Protein AF-A0A819ACK6-F1 (afdb_monomer_lite)

Secondary structure (DSSP, 8-state):
-----------GGGG--SS------SSPPPPPPTTEEE--S---HHHHHHHHHHHH-SSSPTTPBPPPEEETTEEEEEEEEEEEEEEEEEETTEEEEEEEEEEEEEEESS--

Structure (mmCIF, N/CA/C/O backbone):
data_AF-A0A819ACK6-F1
#
_entry.id   AF-A0A819ACK6-F1
#
loop_
_atom_site.group_PDB
_atom_site.id
_atom_site.type_symbol
_atom_site.label_atom_id
_atom_site.label_alt_id
_atom_site.label_comp_id
_atom_site.label_asym_id
_atom_site.label_entity_id
_atom_site.label_seq_id
_atom_site.pdbx_PDB_ins_code
_atom_site.Cartn_x
_atom_site.Cartn_y
_atom_site.Cartn_z
_atom_site.occupancy
_atom_site.B_iso_or_equiv
_atom_site.auth_seq_id
_atom_site.auth_comp_id
_atom_site.auth_asym_id
_atom_site.auth_atom_id
_atom_site.pdbx_PDB_model_num
ATOM 1 N N . LEU A 1 1 ? 13.164 29.845 -5.293 1.00 37.31 1 LEU A N 1
ATOM 2 C CA . LEU A 1 1 ? 11.977 29.235 -5.933 1.00 37.31 1 LEU A CA 1
ATOM 3 C C . LEU A 1 1 ? 12.392 28.732 -7.307 1.00 37.31 1 LEU A C 1
ATOM 5 O O . LEU A 1 1 ? 13.034 29.486 -8.019 1.00 37.31 1 LEU A O 1
ATOM 9 N N . ALA A 1 2 ? 12.012 27.486 -7.607 1.00 31.78 2 ALA A N 1
ATOM 10 C CA . ALA A 1 2 ? 12.146 26.744 -8.867 1.00 31.78 2 ALA A CA 1
ATOM 11 C C . ALA A 1 2 ? 13.550 26.279 -9.311 1.00 31.78 2 ALA A C 1
ATOM 13 O O . ALA A 1 2 ? 14.369 27.078 -9.743 1.00 31.78 2 ALA A O 1
ATOM 14 N N . GLN A 1 3 ? 13.734 24.951 -9.337 1.00 21.23 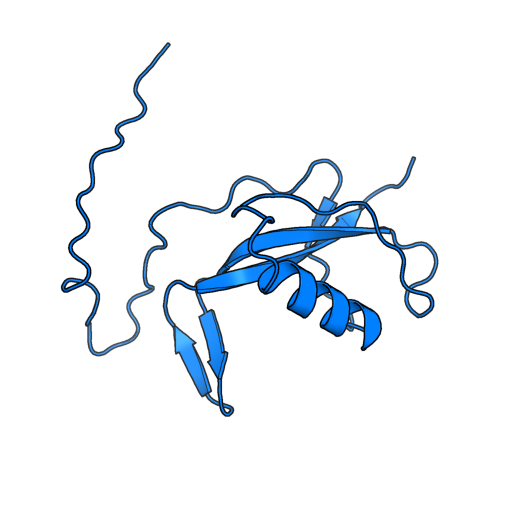3 GLN A N 1
ATOM 15 C CA . GLN A 1 3 ? 13.980 24.228 -10.593 1.00 21.23 3 GLN A CA 1
ATOM 16 C C . GLN A 1 3 ? 13.626 22.737 -10.412 1.00 21.23 3 GLN A C 1
ATOM 18 O O . GLN A 1 3 ? 14.419 21.949 -9.910 1.00 21.23 3 GLN A O 1
ATOM 23 N N . PHE A 1 4 ? 12.405 22.344 -10.791 1.00 29.34 4 PHE A N 1
ATOM 24 C CA . PHE A 1 4 ? 12.096 20.936 -11.051 1.00 29.34 4 PHE A CA 1
ATOM 25 C C . PHE A 1 4 ? 12.445 20.666 -12.514 1.00 29.34 4 PHE A C 1
ATOM 27 O O . PHE A 1 4 ? 11.692 21.038 -13.414 1.00 29.34 4 PHE A O 1
ATOM 34 N N . GLY A 1 5 ? 13.615 20.075 -12.747 1.00 25.78 5 GLY A N 1
ATOM 35 C CA . GLY A 1 5 ? 14.006 19.563 -14.056 1.00 25.78 5 GLY A CA 1
ATOM 36 C C . GLY A 1 5 ? 13.238 18.282 -14.360 1.00 25.78 5 GLY A C 1
ATOM 37 O O . GLY A 1 5 ? 13.702 17.193 -14.041 1.00 25.78 5 GLY A O 1
ATOM 38 N N . TRP A 1 6 ? 12.055 18.418 -14.957 1.00 33.69 6 TRP A N 1
ATOM 39 C CA . TRP A 1 6 ? 11.333 17.321 -15.600 1.00 33.69 6 TRP A CA 1
ATOM 40 C C . TRP A 1 6 ? 11.900 17.124 -17.000 1.00 33.69 6 TRP A C 1
ATOM 42 O O . TRP A 1 6 ? 11.255 17.451 -17.989 1.00 33.69 6 TRP A O 1
ATOM 52 N N . ASP A 1 7 ? 13.130 16.637 -17.079 1.00 35.78 7 ASP A N 1
ATOM 53 C CA . ASP A 1 7 ? 13.693 16.218 -18.352 1.00 35.78 7 ASP A CA 1
ATOM 54 C C . ASP A 1 7 ? 14.336 14.856 -18.154 1.00 35.78 7 ASP A C 1
ATOM 56 O O . ASP A 1 7 ? 15.463 14.740 -17.689 1.00 35.78 7 ASP A O 1
ATOM 60 N N . GLN A 1 8 ? 13.575 13.813 -18.468 1.00 37.31 8 GLN A N 1
ATOM 61 C CA . GLN A 1 8 ? 14.128 12.569 -18.979 1.00 37.31 8 GLN A CA 1
ATOM 62 C C . GLN A 1 8 ? 13.046 11.885 -19.808 1.00 37.31 8 GLN A C 1
ATOM 64 O O . GLN A 1 8 ? 12.159 11.192 -19.312 1.00 37.31 8 GLN A O 1
ATOM 69 N N . LYS A 1 9 ? 13.139 12.109 -21.120 1.00 34.94 9 LYS A N 1
ATOM 70 C CA . LYS A 1 9 ? 12.625 11.192 -22.133 1.00 34.94 9 LYS A CA 1
ATOM 71 C C . LYS A 1 9 ? 13.298 9.834 -21.908 1.00 34.94 9 LYS A C 1
ATOM 73 O O . LYS A 1 9 ? 14.363 9.587 -22.461 1.00 34.94 9 LYS A O 1
ATOM 78 N N . ALA A 1 10 ? 12.723 8.978 -21.073 1.00 41.12 10 ALA A N 1
ATOM 79 C CA . ALA A 1 10 ? 13.155 7.590 -20.997 1.00 41.12 10 ALA A CA 1
ATOM 80 C C . ALA A 1 10 ? 12.425 6.819 -22.099 1.00 41.12 10 ALA A C 1
ATOM 82 O O . ALA A 1 10 ? 11.202 6.663 -22.066 1.00 41.12 10 ALA A O 1
ATOM 83 N N . ASN A 1 11 ? 13.176 6.400 -23.114 1.00 36.75 11 ASN A N 1
ATOM 84 C CA . ASN A 1 11 ? 12.669 5.534 -24.161 1.00 36.75 11 ASN A CA 1
ATOM 85 C C . ASN A 1 11 ? 12.430 4.141 -23.535 1.00 36.75 11 ASN A C 1
ATOM 87 O 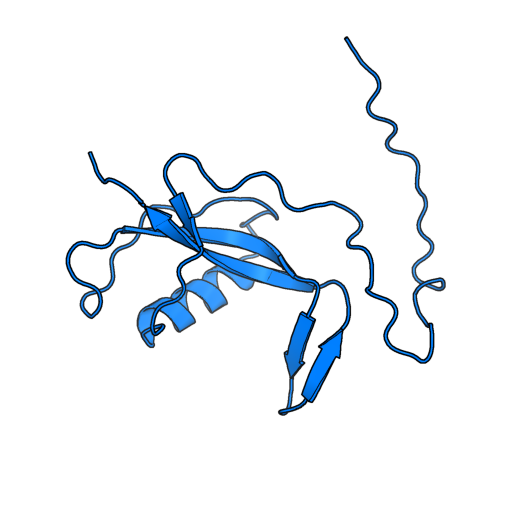O . ASN A 1 11 ? 13.353 3.593 -22.932 1.00 36.75 11 ASN A O 1
ATOM 91 N N . PRO A 1 12 ? 11.235 3.530 -23.643 1.00 43.31 12 PRO A N 1
ATOM 92 C CA . PRO A 1 12 ? 10.932 2.239 -23.007 1.00 43.31 12 PRO A CA 1
ATOM 93 C C . PRO A 1 12 ? 11.848 1.076 -23.428 1.00 43.31 12 PRO A C 1
ATOM 95 O O . PRO A 1 12 ? 11.819 0.010 -22.820 1.00 43.31 12 PRO A O 1
ATOM 98 N N . GLN A 1 13 ? 12.650 1.269 -24.475 1.00 39.78 13 GLN A N 1
ATOM 99 C CA . GLN A 1 13 ? 13.569 0.282 -25.034 1.00 39.78 13 GLN A CA 1
ATOM 100 C C . GLN A 1 13 ? 14.912 0.190 -24.285 1.00 39.78 13 GLN A C 1
ATOM 102 O O . GLN A 1 13 ? 15.616 -0.799 -24.467 1.00 39.78 13 GLN A O 1
ATOM 107 N N . ASP A 1 14 ? 15.229 1.134 -23.392 1.00 44.62 14 ASP A N 1
ATOM 108 C CA . ASP A 1 14 ? 16.488 1.137 -22.622 1.00 44.62 14 ASP A CA 1
ATOM 109 C C . ASP A 1 14 ? 16.451 0.224 -21.372 1.00 44.62 14 ASP A C 1
ATOM 111 O O . ASP A 1 14 ? 17.416 0.153 -20.616 1.00 44.62 14 ASP A O 1
ATOM 115 N N . TYR A 1 15 ? 15.349 -0.502 -21.138 1.00 47.97 15 TYR A N 1
ATOM 116 C CA . TYR A 1 15 ? 15.096 -1.253 -19.896 1.00 47.97 15 TYR A CA 1
ATOM 117 C C . TYR A 1 15 ? 15.387 -2.763 -19.960 1.00 47.97 15 TYR A C 1
ATOM 119 O O . TYR A 1 15 ? 15.020 -3.496 -19.043 1.00 47.97 15 TYR A O 1
ATOM 127 N N . ASN A 1 16 ? 16.061 -3.246 -21.007 1.00 39.41 16 ASN A N 1
ATOM 128 C CA . ASN A 1 16 ? 16.389 -4.668 -21.162 1.00 39.41 16 ASN A CA 1
ATOM 129 C C . ASN A 1 16 ? 17.885 -4.941 -20.939 1.00 39.41 16 ASN A C 1
ATOM 131 O O . ASN A 1 16 ? 18.624 -5.241 -21.875 1.00 39.41 16 ASN A O 1
ATOM 135 N N . GLY A 1 17 ? 18.324 -4.871 -19.680 1.00 37.31 17 GLY A N 1
ATOM 136 C CA . GLY A 1 17 ? 19.580 -5.479 -19.233 1.00 37.31 17 GLY A CA 1
ATOM 137 C C . GLY A 1 17 ? 19.353 -6.948 -18.828 1.00 37.31 17 GLY A C 1
ATOM 138 O O . GLY A 1 17 ? 18.412 -7.218 -18.083 1.00 37.31 17 GLY A O 1
ATOM 139 N N . PRO A 1 18 ? 20.178 -7.919 -19.269 1.00 34.50 18 PRO A N 1
ATOM 140 C CA . PRO A 1 18 ? 19.920 -9.346 -19.042 1.00 34.50 18 PRO A CA 1
ATOM 141 C C . PRO A 1 18 ? 20.184 -9.838 -17.605 1.00 34.50 18 PRO A C 1
ATOM 143 O O . PRO A 1 18 ? 19.999 -11.022 -17.333 1.00 34.50 18 PRO A O 1
ATOM 146 N N . TRP A 1 19 ? 20.592 -8.967 -16.674 1.00 39.09 19 TRP A N 1
ATOM 147 C CA . TRP A 1 19 ? 21.052 -9.371 -15.341 1.00 39.09 19 TRP A CA 1
ATOM 148 C C . TRP A 1 19 ? 20.754 -8.322 -14.262 1.00 39.09 19 TRP A C 1
ATOM 150 O O . TRP A 1 19 ? 21.617 -7.527 -13.919 1.00 39.09 19 TRP A O 1
ATOM 160 N N . GLY A 1 20 ? 19.551 -8.343 -13.681 1.00 38.44 20 GLY A N 1
ATOM 161 C CA . GLY A 1 20 ? 19.331 -7.853 -12.310 1.00 38.44 20 GLY A CA 1
ATOM 162 C C . GLY A 1 20 ? 19.639 -6.379 -12.006 1.00 38.44 20 GLY A C 1
ATOM 163 O O . GLY A 1 20 ? 19.753 -6.029 -10.832 1.00 38.44 20 GLY A O 1
ATOM 164 N N . GLU A 1 21 ? 19.754 -5.504 -13.003 1.00 41.19 21 GLU A N 1
ATOM 165 C CA . GLU A 1 21 ? 19.887 -4.072 -12.749 1.00 41.19 21 GLU A CA 1
ATOM 166 C C . GLU A 1 21 ? 18.523 -3.502 -12.356 1.00 41.19 21 GLU A C 1
ATOM 168 O O . GLU A 1 21 ? 17.543 -3.586 -13.098 1.00 41.19 21 GLU A O 1
ATOM 173 N N . GLY A 1 22 ? 18.453 -2.985 -11.125 1.00 44.47 22 GLY A N 1
ATOM 174 C CA . GLY A 1 22 ? 17.238 -2.444 -10.534 1.00 44.47 22 GLY A CA 1
ATOM 175 C C . GLY A 1 22 ? 16.624 -1.397 -11.450 1.00 44.47 22 GLY A C 1
ATOM 176 O O . GLY A 1 22 ? 17.184 -0.319 -11.645 1.00 44.47 22 GLY A O 1
ATOM 177 N N . VAL A 1 23 ? 15.458 -1.718 -12.002 1.00 50.09 23 VAL A N 1
ATOM 178 C CA . VAL A 1 23 ? 14.690 -0.787 -12.818 1.00 50.09 23 VAL A CA 1
ATOM 179 C C . VAL A 1 23 ? 14.352 0.411 -11.943 1.00 50.09 23 VAL A C 1
ATOM 181 O O . VAL A 1 23 ? 13.554 0.324 -11.007 1.00 50.09 23 VAL A O 1
ATOM 184 N N . LYS A 1 24 ? 15.010 1.541 -12.218 1.00 54.31 24 LYS A N 1
ATOM 185 C CA . LYS A 1 24 ? 14.670 2.805 -11.576 1.00 54.31 24 LYS A CA 1
ATOM 186 C C . LYS A 1 24 ? 13.268 3.173 -12.019 1.00 54.31 24 LYS A C 1
ATOM 188 O O . LYS A 1 24 ? 13.021 3.419 -13.198 1.00 54.31 24 LYS A O 1
ATOM 193 N N . CYS A 1 25 ? 12.358 3.208 -11.057 1.00 62.78 25 CYS A N 1
ATOM 194 C CA . CYS A 1 25 ? 11.058 3.797 -11.282 1.00 62.78 25 CYS A CA 1
ATOM 195 C C . CYS A 1 25 ? 11.229 5.249 -11.738 1.00 62.78 25 CYS A C 1
ATOM 197 O O . CYS A 1 25 ? 12.102 5.944 -11.212 1.00 62.78 25 CYS A O 1
ATOM 199 N N . PRO A 1 26 ? 10.422 5.709 -12.711 1.00 61.44 26 PRO A N 1
ATOM 200 C CA . PRO A 1 26 ? 10.570 7.045 -13.289 1.00 61.44 26 PRO A CA 1
ATOM 201 C C . PRO A 1 26 ? 10.436 8.146 -12.227 1.00 61.44 26 PRO A C 1
ATOM 203 O O . PRO A 1 26 ? 10.979 9.233 -12.392 1.00 61.44 26 PRO A O 1
ATOM 206 N N . TYR A 1 27 ? 9.765 7.834 -11.113 1.00 64.31 27 TYR A N 1
ATOM 207 C CA . TYR A 1 27 ? 9.608 8.693 -9.949 1.00 64.31 27 TYR A CA 1
ATOM 208 C C . TYR A 1 27 ? 9.860 7.885 -8.673 1.00 64.31 27 TYR A C 1
ATOM 210 O O . TYR A 1 27 ? 9.426 6.736 -8.561 1.00 64.31 27 TYR A O 1
ATOM 218 N N . GLY A 1 28 ? 10.557 8.482 -7.704 1.00 71.50 28 GLY A N 1
ATOM 219 C CA . GLY A 1 28 ? 10.637 7.929 -6.353 1.00 71.50 28 GLY A CA 1
ATOM 220 C C . GLY A 1 28 ? 9.283 8.026 -5.651 1.00 71.50 28 GLY A C 1
ATOM 221 O O . GLY A 1 28 ? 8.518 8.959 -5.905 1.00 71.50 28 GLY A O 1
ATOM 222 N N . ASN A 1 29 ? 8.987 7.079 -4.760 1.00 82.06 29 ASN A N 1
ATOM 223 C CA . ASN A 1 29 ? 7.809 7.203 -3.906 1.00 82.06 29 ASN A CA 1
ATOM 224 C C . ASN A 1 29 ? 7.969 8.436 -2.997 1.00 82.06 29 ASN A C 1
ATOM 226 O O . ASN A 1 29 ? 9.072 8.680 -2.494 1.00 82.06 29 ASN A O 1
ATOM 230 N N . PRO A 1 30 ? 6.897 9.212 -2.764 1.00 88.50 30 PRO A N 1
ATOM 231 C CA . PRO A 1 30 ? 6.935 10.296 -1.793 1.00 88.50 30 PRO A CA 1
ATOM 232 C C . PRO A 1 30 ? 7.182 9.748 -0.374 1.00 88.50 30 PRO A C 1
ATOM 234 O O . PRO A 1 30 ? 7.008 8.544 -0.139 1.00 88.50 30 PRO A O 1
ATOM 237 N N . PRO A 1 31 ? 7.532 10.610 0.601 1.00 91.81 31 PRO A N 1
ATOM 238 C CA . PRO A 1 31 ? 7.600 10.222 2.011 1.00 91.81 31 PRO A CA 1
ATOM 239 C C . PRO A 1 31 ? 6.332 9.493 2.464 1.00 91.81 31 PRO A C 1
ATOM 241 O O . PRO A 1 31 ? 5.272 9.650 1.853 1.00 91.81 31 PRO A O 1
ATOM 244 N N . PHE A 1 32 ? 6.423 8.672 3.509 1.00 91.19 32 PHE A N 1
ATOM 245 C CA . PHE A 1 32 ? 5.254 7.964 4.041 1.00 91.19 32 PHE A CA 1
ATOM 246 C C . PHE A 1 32 ? 4.150 8.952 4.446 1.00 91.19 32 PHE A C 1
ATOM 248 O O . PHE A 1 32 ? 4.474 10.079 4.821 1.00 91.19 32 PHE A O 1
ATOM 255 N N . PRO A 1 33 ? 2.864 8.561 4.368 1.00 93.44 33 PRO A N 1
ATOM 256 C CA . PRO A 1 33 ? 1.781 9.389 4.887 1.00 93.44 33 PRO A CA 1
ATOM 257 C C . PRO A 1 33 ? 2.030 9.777 6.351 1.00 93.44 33 PRO A C 1
ATOM 259 O O . PRO A 1 33 ? 2.544 8.968 7.132 1.00 93.44 33 PRO A O 1
ATOM 262 N N . ASP A 1 34 ? 1.663 11.001 6.720 1.00 92.25 34 ASP A N 1
ATOM 263 C CA . ASP A 1 34 ? 1.943 11.552 8.047 1.00 92.25 34 ASP A CA 1
ATOM 264 C C . ASP A 1 34 ? 1.408 10.659 9.173 1.00 92.25 34 ASP A C 1
ATOM 266 O O . ASP A 1 34 ? 0.288 10.151 9.123 1.00 92.25 34 ASP A O 1
ATOM 270 N N . GLY A 1 35 ? 2.230 10.460 10.206 1.00 93.94 35 GLY A N 1
ATOM 271 C CA . GLY A 1 35 ? 1.867 9.649 11.370 1.00 93.94 35 GLY A CA 1
ATOM 272 C C . GLY A 1 35 ? 1.796 8.142 11.108 1.00 93.94 35 GLY A C 1
ATOM 273 O O . GLY A 1 35 ? 1.340 7.408 11.987 1.00 93.94 35 GLY A O 1
ATOM 274 N N . THR A 1 36 ? 2.247 7.662 9.944 1.00 96.44 36 THR A N 1
ATOM 275 C CA . THR A 1 36 ? 2.174 6.242 9.577 1.00 96.44 36 THR A CA 1
ATOM 276 C C . THR A 1 36 ? 3.539 5.565 9.429 1.00 96.44 36 THR A C 1
ATOM 278 O O . THR A 1 36 ? 4.579 6.204 9.274 1.00 96.44 36 THR A O 1
ATOM 281 N N . THR A 1 37 ? 3.538 4.234 9.466 1.00 95.75 37 THR A N 1
ATOM 282 C CA . THR A 1 37 ? 4.678 3.373 9.131 1.00 95.75 37 THR A CA 1
ATOM 283 C C . THR A 1 37 ? 4.214 2.202 8.271 1.00 95.75 37 THR A C 1
ATOM 285 O O . THR A 1 37 ? 3.048 1.818 8.325 1.00 95.75 37 THR A O 1
ATOM 288 N N . VAL A 1 38 ? 5.110 1.618 7.473 1.00 94.12 38 VAL A N 1
ATOM 289 C CA . VAL A 1 38 ? 4.785 0.443 6.647 1.00 94.12 38 VAL A CA 1
ATOM 290 C C . VAL A 1 38 ? 4.346 -0.710 7.551 1.00 94.12 38 VAL A C 1
ATOM 292 O O . VAL A 1 38 ? 5.074 -1.096 8.470 1.00 94.12 38 VAL A O 1
ATOM 295 N N . TYR A 1 39 ? 3.172 -1.278 7.276 1.00 93.12 39 TYR A N 1
ATOM 296 C CA . TYR A 1 39 ? 2.686 -2.455 7.985 1.00 93.12 39 TYR A CA 1
ATOM 297 C C . TYR A 1 39 ? 3.506 -3.686 7.584 1.00 93.12 39 TYR A C 1
ATOM 299 O O . TYR A 1 39 ? 3.668 -3.979 6.401 1.00 93.12 39 TYR A O 1
ATOM 307 N N . LYS A 1 40 ? 4.035 -4.407 8.577 1.00 90.44 40 LYS A N 1
ATOM 308 C CA . LYS A 1 40 ? 4.889 -5.596 8.380 1.00 90.44 40 LYS A CA 1
ATOM 309 C C . LYS A 1 40 ? 4.320 -6.867 9.018 1.00 90.44 40 LYS A C 1
ATOM 311 O O . LYS A 1 40 ? 5.019 -7.873 9.089 1.00 90.44 40 LYS A O 1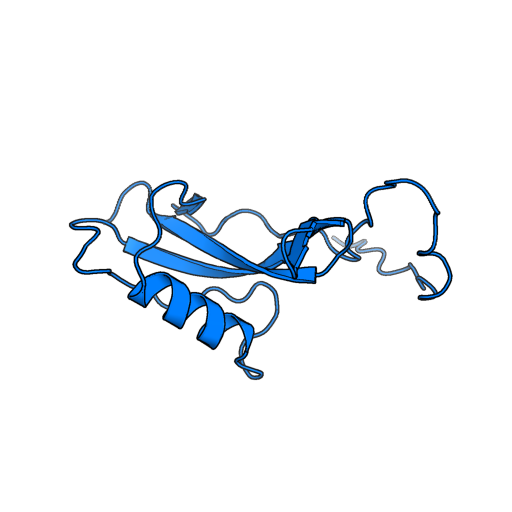
ATOM 316 N N . GLY A 1 41 ? 3.096 -6.800 9.539 1.00 89.62 41 GLY A N 1
ATOM 317 C CA . GLY A 1 41 ? 2.423 -7.946 10.142 1.00 89.62 41 GLY A CA 1
ATOM 318 C C . GLY A 1 41 ? 1.731 -8.840 9.112 1.00 89.62 41 GLY A C 1
ATOM 319 O O . GLY A 1 41 ? 1.845 -8.642 7.901 1.00 89.62 41 GLY A O 1
ATOM 320 N N . SER A 1 42 ? 0.995 -9.830 9.612 1.00 89.69 42 SER A N 1
ATOM 321 C CA . SER A 1 42 ? 0.182 -10.727 8.789 1.00 89.69 42 SER A CA 1
ATOM 322 C C . SER A 1 42 ? -0.983 -9.979 8.142 1.00 89.69 42 SER A C 1
ATOM 324 O O . SER A 1 42 ? -1.737 -9.283 8.814 1.00 89.69 42 SER A O 1
ATOM 326 N N . VAL A 1 43 ? -1.162 -10.156 6.835 1.00 88.00 43 VAL A N 1
ATOM 327 C CA . VAL A 1 43 ? -2.232 -9.507 6.066 1.00 88.00 43 VAL A CA 1
ATOM 328 C C . VAL A 1 43 ? -3.477 -10.410 6.053 1.00 88.00 43 VAL A C 1
ATOM 330 O O . VAL A 1 43 ? -3.403 -11.499 5.480 1.00 88.00 43 VAL A O 1
ATOM 333 N N . PRO A 1 44 ? -4.616 -10.005 6.654 1.00 90.75 44 PRO A N 1
ATOM 334 C CA . PRO A 1 44 ? -5.847 -10.792 6.609 1.00 90.75 44 PRO A CA 1
ATOM 335 C C . PRO A 1 44 ? -6.490 -10.758 5.208 1.00 90.75 44 PRO A C 1
ATOM 337 O O . PRO A 1 44 ? -6.288 -9.792 4.462 1.00 90.75 44 PRO A O 1
ATOM 340 N N . PRO A 1 45 ? -7.334 -11.747 4.845 1.00 92.12 45 PRO A N 1
ATOM 341 C CA . PRO A 1 45 ? -7.951 -11.825 3.514 1.00 92.12 45 PRO A CA 1
ATOM 342 C C . PRO A 1 45 ? -8.727 -10.567 3.092 1.00 92.12 45 PRO A C 1
ATOM 344 O O . PRO A 1 45 ? -8.694 -10.173 1.922 1.00 92.12 45 PRO A O 1
ATOM 347 N N . ALA A 1 46 ? -9.394 -9.902 4.041 1.00 92.62 46 ALA A N 1
ATOM 348 C CA . ALA A 1 46 ? -10.102 -8.646 3.793 1.00 92.62 46 ALA A CA 1
ATOM 349 C C . ALA A 1 46 ? -9.144 -7.515 3.372 1.00 92.62 46 ALA A C 1
ATOM 351 O O . ALA A 1 46 ? -9.422 -6.794 2.416 1.00 92.62 46 ALA A O 1
ATOM 352 N N . MET A 1 47 ? -7.977 -7.412 4.017 1.00 94.00 47 MET A N 1
ATOM 353 C CA . MET A 1 47 ? -6.955 -6.418 3.674 1.00 94.00 47 MET A CA 1
ATOM 354 C C . MET A 1 47 ? -6.335 -6.701 2.301 1.00 94.00 47 MET A C 1
ATOM 356 O O . MET A 1 47 ? -6.128 -5.771 1.523 1.00 94.00 47 MET A O 1
ATOM 360 N N . THR A 1 48 ? -6.094 -7.972 1.957 1.00 90.81 48 THR A N 1
ATOM 361 C CA . THR A 1 48 ? -5.654 -8.350 0.602 1.00 90.81 48 THR A CA 1
ATOM 362 C C . THR A 1 48 ? -6.684 -7.948 -0.452 1.00 90.81 48 THR A C 1
ATOM 364 O O . THR A 1 48 ? -6.322 -7.379 -1.480 1.00 90.81 48 THR A O 1
ATOM 367 N N . THR A 1 49 ? -7.965 -8.217 -0.194 1.00 92.31 49 THR A N 1
ATOM 368 C CA . THR A 1 49 ? -9.062 -7.890 -1.116 1.00 92.31 49 THR A CA 1
ATOM 369 C C . THR A 1 49 ? -9.150 -6.385 -1.354 1.00 92.31 49 THR A C 1
ATOM 371 O O . THR A 1 49 ? -9.203 -5.936 -2.499 1.00 92.31 49 THR A O 1
ATOM 374 N N . ASP A 1 50 ? -9.077 -5.600 -0.282 1.00 94.69 50 ASP A N 1
ATOM 375 C CA . ASP A 1 50 ? -9.049 -4.144 -0.351 1.00 94.69 50 ASP A CA 1
ATOM 376 C C . ASP A 1 50 ? -7.848 -3.612 -1.133 1.00 94.69 50 ASP A C 1
ATOM 378 O O . ASP A 1 50 ? -8.025 -2.755 -1.996 1.00 94.69 50 ASP A O 1
ATOM 382 N N . ALA A 1 51 ? -6.646 -4.137 -0.884 1.00 91.88 51 ALA A N 1
ATOM 383 C CA . ALA A 1 51 ? -5.443 -3.720 -1.600 1.00 91.88 51 ALA A CA 1
ATOM 384 C C . ALA A 1 51 ? -5.537 -4.032 -3.103 1.00 91.88 51 ALA A C 1
ATOM 386 O O . ALA A 1 51 ? -5.153 -3.208 -3.933 1.00 91.88 51 ALA A O 1
ATOM 387 N N . VAL A 1 52 ? -6.095 -5.190 -3.473 1.00 88.81 52 VAL A N 1
ATOM 388 C CA . VAL A 1 52 ? -6.323 -5.560 -4.880 1.00 88.81 52 VAL A CA 1
ATOM 389 C C . VAL A 1 52 ? -7.353 -4.639 -5.534 1.00 88.81 52 VAL A C 1
ATOM 391 O O . VAL A 1 52 ? -7.130 -4.183 -6.657 1.00 88.81 52 VAL A O 1
ATOM 394 N N . ASN A 1 53 ? -8.454 -4.334 -4.846 1.00 91.38 53 ASN A N 1
ATOM 395 C CA . ASN A 1 53 ? -9.473 -3.416 -5.355 1.00 91.38 53 ASN A CA 1
ATOM 396 C C . ASN A 1 53 ? -8.912 -1.998 -5.515 1.00 91.38 53 ASN A C 1
ATOM 398 O O . ASN A 1 53 ? -9.077 -1.393 -6.572 1.00 91.38 53 ASN A O 1
ATOM 402 N N . TYR A 1 54 ? -8.168 -1.510 -4.521 1.00 92.56 54 TYR A N 1
ATOM 403 C CA . TYR A 1 54 ? -7.514 -0.202 -4.550 1.00 92.56 54 TYR A CA 1
ATOM 404 C C . TYR A 1 54 ? -6.471 -0.091 -5.672 1.00 92.56 54 TYR A C 1
ATOM 406 O O . TYR A 1 54 ? -6.356 0.941 -6.333 1.00 92.56 54 TYR A O 1
ATOM 414 N N . LEU A 1 55 ? -5.735 -1.175 -5.946 1.00 87.88 55 LEU A N 1
ATOM 415 C CA . LEU A 1 55 ? -4.797 -1.237 -7.067 1.00 87.88 55 LEU A CA 1
ATOM 416 C C . LEU A 1 55 ? -5.516 -1.142 -8.422 1.00 87.88 55 LEU A C 1
ATOM 418 O O . LEU A 1 55 ? -5.052 -0.419 -9.312 1.00 87.88 55 LEU A O 1
ATOM 422 N N . ARG A 1 56 ? -6.626 -1.878 -8.572 1.00 87.75 56 ARG A N 1
ATOM 423 C CA . ARG A 1 56 ? -7.407 -1.997 -9.816 1.00 87.75 56 ARG A CA 1
ATOM 424 C C . ARG A 1 56 ? -8.295 -0.791 -10.105 1.00 87.75 56 ARG A C 1
ATOM 426 O O . ARG A 1 56 ? -8.659 -0.600 -11.263 1.00 87.75 56 ARG A O 1
ATOM 433 N N . ASP A 1 57 ? -8.627 0.008 -9.098 1.00 87.38 57 ASP A N 1
ATOM 434 C CA . ASP A 1 57 ? -9.428 1.212 -9.283 1.00 87.38 57 ASP A CA 1
ATOM 435 C C . ASP A 1 57 ? -8.699 2.213 -10.200 1.00 87.38 57 ASP A C 1
ATOM 437 O O . ASP A 1 57 ? -7.582 2.672 -9.927 1.00 87.38 57 ASP A O 1
ATOM 441 N N . THR A 1 58 ? -9.335 2.534 -11.328 1.00 88.94 58 THR A N 1
ATOM 442 C CA . THR A 1 58 ? -8.820 3.463 -12.342 1.00 88.94 58 THR A CA 1
ATOM 443 C C . THR A 1 58 ? -8.981 4.929 -11.939 1.00 88.94 58 THR A C 1
ATOM 445 O O . THR A 1 58 ? -8.321 5.805 -12.510 1.00 88.94 58 THR A O 1
ATOM 448 N N . ASN A 1 59 ? -9.840 5.213 -10.959 1.00 93.12 59 ASN A N 1
ATOM 449 C CA . ASN A 1 59 ? -10.023 6.549 -10.400 1.00 93.12 59 ASN A CA 1
ATOM 450 C C . ASN A 1 59 ? -8.913 6.892 -9.400 1.00 93.12 59 ASN A C 1
ATOM 452 O O . ASN A 1 59 ? -8.522 8.056 -9.307 1.00 93.12 59 ASN A O 1
ATOM 456 N N . VAL A 1 60 ? -8.352 5.884 -8.723 1.00 87.25 60 VAL A N 1
ATOM 457 C CA . VAL A 1 60 ? -7.233 6.042 -7.787 1.00 87.25 60 VAL A CA 1
ATOM 458 C C . VAL A 1 60 ? -5.939 6.330 -8.544 1.00 87.25 60 VAL A C 1
ATOM 460 O O . VAL A 1 60 ? -5.425 5.504 -9.314 1.00 87.25 60 VAL A O 1
ATOM 463 N N . LYS A 1 61 ? -5.384 7.519 -8.301 1.00 90.06 61 LYS A N 1
ATOM 464 C CA . LYS A 1 61 ? -4.112 7.952 -8.887 1.00 90.06 61 LYS A CA 1
ATOM 465 C C . LYS A 1 61 ? -2.926 7.342 -8.151 1.00 90.06 61 LYS A C 1
ATOM 467 O O . LYS A 1 61 ? -3.014 6.931 -6.995 1.00 90.06 61 LYS A O 1
ATOM 472 N N . ILE A 1 62 ? -1.786 7.289 -8.833 1.00 87.62 62 ILE A N 1
ATOM 473 C CA . ILE A 1 62 ? -0.536 6.942 -8.166 1.00 87.62 62 ILE A CA 1
ATOM 474 C C . ILE A 1 62 ? -0.235 7.968 -7.069 1.00 87.62 62 ILE A C 1
ATOM 476 O O . ILE A 1 62 ? -0.514 9.155 -7.223 1.00 87.62 62 ILE A O 1
ATOM 480 N N . PHE A 1 63 ? 0.281 7.482 -5.947 1.00 91.00 63 PHE A N 1
ATOM 481 C CA . PHE A 1 63 ? 0.527 8.193 -4.692 1.00 91.00 63 PHE A CA 1
ATOM 482 C C . PHE A 1 63 ? -0.711 8.667 -3.929 1.00 91.00 63 PHE A C 1
ATOM 484 O O . PHE A 1 63 ? -0.569 9.223 -2.840 1.00 91.00 63 PHE A O 1
ATOM 491 N N . GLN A 1 64 ? -1.917 8.396 -4.429 1.00 93.50 64 GLN A N 1
ATOM 492 C CA . GLN A 1 64 ? -3.135 8.668 -3.681 1.00 93.50 64 GLN A CA 1
ATOM 493 C C . GLN A 1 64 ? -3.231 7.734 -2.472 1.00 93.50 64 GLN A C 1
ATOM 495 O O . GLN A 1 64 ? -3.034 6.517 -2.590 1.00 93.50 64 GLN A O 1
ATOM 500 N N . VAL A 1 65 ? -3.539 8.321 -1.317 1.00 95.50 65 VAL A N 1
ATOM 501 C CA . VAL A 1 65 ? -3.782 7.624 -0.052 1.00 95.50 65 VAL A CA 1
ATOM 502 C C . VAL A 1 65 ? -5.274 7.311 0.059 1.00 95.50 65 VAL A C 1
ATOM 504 O O . VAL A 1 65 ? -6.107 8.141 -0.307 1.00 95.50 65 VAL A O 1
ATOM 507 N N . SER A 1 66 ? -5.603 6.109 0.522 1.00 96.38 66 SER A N 1
ATOM 508 C CA . SER A 1 66 ? -6.979 5.691 0.764 1.00 96.38 66 SER A CA 1
ATOM 509 C C . SER A 1 66 ? -7.558 6.384 1.993 1.00 96.38 66 SER A C 1
ATOM 511 O O . SER A 1 66 ? -6.840 6.940 2.820 1.00 96.38 66 SER A O 1
ATOM 513 N N . GLU A 1 67 ? -8.865 6.250 2.174 1.00 95.56 67 GLU A N 1
ATOM 514 C CA . GLU A 1 67 ? -9.483 6.487 3.476 1.00 95.56 67 GLU A CA 1
ATOM 515 C C . GLU A 1 67 ? -8.920 5.524 4.534 1.00 95.56 67 GLU A C 1
ATOM 517 O O . GLU A 1 67 ? -8.390 4.452 4.205 1.00 95.56 67 GLU A O 1
ATOM 522 N N . THR A 1 68 ? -9.044 5.913 5.805 1.00 96.25 68 THR A N 1
ATOM 523 C CA . THR A 1 68 ? -8.651 5.084 6.946 1.00 96.25 68 THR A CA 1
ATOM 524 C C . THR A 1 68 ? -9.547 3.855 7.052 1.00 96.25 68 THR A C 1
ATOM 526 O O . THR A 1 68 ? -10.772 3.954 7.000 1.00 96.25 68 THR A O 1
ATOM 529 N N . LYS A 1 69 ? -8.931 2.690 7.248 1.00 95.06 69 LYS A N 1
ATOM 530 C CA . LYS A 1 69 ? -9.603 1.396 7.387 1.00 95.06 69 LYS A CA 1
ATOM 531 C C . LYS A 1 69 ? -9.200 0.684 8.670 1.00 95.06 69 LYS A C 1
ATOM 533 O O . LYS A 1 69 ? -8.092 0.857 9.175 1.00 95.06 69 LYS A O 1
ATOM 538 N N . THR A 1 70 ? -10.092 -0.170 9.153 1.00 95.38 70 THR A N 1
ATOM 539 C CA . THR A 1 70 ? -9.843 -1.117 10.243 1.00 95.38 70 THR A CA 1
ATOM 540 C C . THR A 1 70 ? -10.149 -2.530 9.761 1.00 95.38 70 THR A C 1
ATOM 542 O O . THR A 1 70 ? -10.947 -2.730 8.844 1.00 95.38 70 THR A O 1
ATOM 545 N N . TYR A 1 71 ? -9.497 -3.518 10.369 1.00 93.50 71 TYR A N 1
ATOM 546 C CA . TYR A 1 71 ? -9.724 -4.929 10.068 1.00 93.50 71 TYR A CA 1
ATOM 547 C C . TYR A 1 71 ? -10.050 -5.667 11.369 1.00 93.50 71 TYR A C 1
ATOM 549 O O . TYR A 1 71 ? -9.300 -5.503 12.330 1.00 93.50 71 TYR A O 1
ATOM 557 N N . PRO A 1 72 ? -11.126 -6.478 11.427 1.00 90.50 72 PRO A N 1
ATOM 558 C CA . PRO A 1 72 ? -11.533 -7.163 12.659 1.00 90.50 72 PRO A CA 1
ATOM 559 C C . PRO A 1 72 ? -10.431 -8.031 13.280 1.00 90.50 72 PRO A C 1
ATOM 561 O O . PRO A 1 72 ? -10.293 -8.071 14.498 1.00 90.50 72 PRO A O 1
ATOM 564 N N . ASP A 1 73 ? -9.609 -8.663 12.437 1.00 88.44 73 ASP A N 1
ATOM 565 C CA . ASP 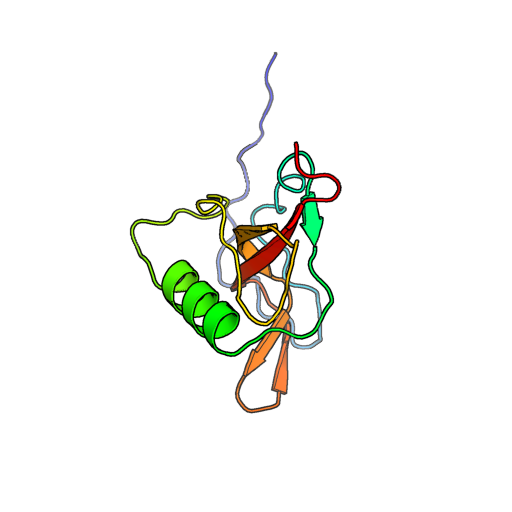A 1 73 ? -8.501 -9.533 12.853 1.00 88.44 73 ASP A CA 1
ATOM 566 C C . ASP A 1 73 ? -7.294 -8.757 13.413 1.00 88.44 73 ASP A C 1
ATOM 568 O O . ASP A 1 73 ? -6.376 -9.346 13.981 1.00 88.44 73 ASP A O 1
ATOM 572 N N . LEU A 1 74 ? -7.274 -7.432 13.238 1.00 90.25 74 LEU A N 1
ATOM 573 C CA . LEU A 1 74 ? -6.188 -6.532 13.621 1.00 90.25 74 LEU A CA 1
ATOM 574 C C . LEU A 1 74 ? -6.740 -5.422 14.522 1.00 90.25 74 LEU A C 1
ATOM 576 O O . LEU A 1 74 ? -6.837 -4.255 14.139 1.00 90.25 74 LEU A O 1
ATOM 580 N N . THR A 1 75 ? -7.136 -5.813 15.732 1.00 86.56 75 THR A N 1
ATOM 581 C CA . THR A 1 75 ? -7.766 -4.923 16.713 1.00 86.56 75 THR A CA 1
ATOM 582 C C . THR A 1 75 ? -6.873 -3.738 17.076 1.00 86.56 75 THR A C 1
ATOM 584 O O . THR A 1 75 ? -5.668 -3.907 17.260 1.00 86.56 75 THR A O 1
ATOM 587 N N . ASN A 1 76 ? -7.479 -2.563 17.269 1.00 86.88 76 ASN A N 1
ATOM 588 C CA . ASN A 1 76 ? -6.812 -1.317 17.674 1.00 86.88 76 ASN A CA 1
ATOM 589 C C . ASN A 1 76 ? -5.748 -0.802 16.690 1.00 86.88 76 ASN A C 1
ATOM 591 O O . ASN A 1 76 ? -4.915 0.021 17.066 1.00 86.88 76 ASN A O 1
ATOM 595 N N . LEU A 1 77 ? -5.776 -1.263 15.438 1.00 91.81 77 LEU A N 1
ATOM 596 C CA . LEU A 1 77 ? -4.913 -0.765 14.375 1.00 91.81 77 LEU A CA 1
ATOM 597 C C . LEU A 1 77 ? -5.743 -0.078 13.291 1.00 91.81 77 LEU A C 1
ATOM 599 O O . LEU A 1 77 ? -6.819 -0.540 12.908 1.00 91.81 77 LEU A O 1
ATOM 603 N N . TYR A 1 78 ? -5.197 1.023 12.786 1.00 95.12 78 TYR A N 1
ATOM 604 C CA . TYR A 1 78 ? -5.795 1.844 11.743 1.00 95.12 78 TYR A CA 1
ATOM 605 C C . TYR A 1 78 ? -4.844 1.908 10.564 1.00 95.12 78 TYR A C 1
ATOM 607 O O . TYR A 1 78 ? -3.644 2.146 10.739 1.00 95.12 78 TYR A O 1
ATOM 615 N N . PHE A 1 79 ? -5.392 1.707 9.373 1.00 96.19 79 PHE A N 1
ATOM 616 C CA . PHE A 1 79 ? -4.614 1.511 8.165 1.00 96.19 79 PHE A CA 1
ATOM 617 C C . PHE A 1 79 ? -4.995 2.502 7.083 1.00 96.19 79 PHE A C 1
ATOM 619 O O . PHE A 1 79 ? -6.162 2.849 6.928 1.00 96.19 79 PHE A O 1
ATOM 626 N N . VAL A 1 80 ? -4.011 2.880 6.280 1.00 97.12 80 VAL A N 1
ATOM 627 C CA . VAL A 1 80 ? -4.227 3.515 4.980 1.00 97.12 80 VAL A CA 1
ATOM 628 C C . VAL A 1 80 ? -3.423 2.767 3.930 1.00 97.12 80 VAL A C 1
ATOM 630 O O . VAL A 1 80 ? -2.395 2.151 4.216 1.00 97.12 80 VAL A O 1
ATOM 633 N N . MET A 1 81 ? -3.892 2.809 2.695 1.00 96.94 81 MET A N 1
ATOM 634 C CA . MET A 1 81 ? -3.234 2.207 1.545 1.00 96.94 81 MET A CA 1
ATOM 635 C C . MET A 1 81 ? -2.768 3.310 0.609 1.00 96.94 81 MET A C 1
ATOM 637 O O . MET A 1 81 ? -3.492 4.277 0.387 1.00 96.94 81 MET A O 1
ATOM 641 N N . ARG A 1 82 ? -1.579 3.173 0.022 1.00 95.94 82 ARG A N 1
ATOM 642 C CA . ARG A 1 82 ? -1.127 4.070 -1.047 1.00 95.94 82 ARG A CA 1
ATOM 643 C C . ARG A 1 82 ? -0.764 3.267 -2.280 1.00 95.94 82 ARG A C 1
ATOM 645 O O . ARG A 1 82 ? -0.065 2.259 -2.185 1.00 95.94 82 ARG A O 1
ATOM 652 N N . LYS A 1 83 ? -1.239 3.729 -3.436 1.00 92.50 83 LYS A N 1
ATOM 653 C CA . LYS A 1 83 ? -0.837 3.195 -4.738 1.00 92.50 83 LYS A CA 1
ATOM 654 C C . LYS A 1 83 ? 0.542 3.752 -5.055 1.00 92.50 83 LYS A C 1
ATOM 656 O O . LYS A 1 83 ? 0.717 4.965 -5.046 1.00 92.50 83 LYS A O 1
ATOM 661 N N . GLU A 1 84 ? 1.528 2.905 -5.292 1.00 89.19 84 GLU A N 1
ATOM 662 C CA . GLU A 1 84 ? 2.935 3.316 -5.355 1.00 89.19 84 GLU A CA 1
ATOM 663 C C . GLU A 1 84 ? 3.713 2.541 -6.404 1.00 89.19 84 GLU A C 1
ATOM 665 O O . GLU A 1 84 ? 3.214 1.567 -6.967 1.00 89.19 84 GLU A O 1
ATOM 670 N N . PHE A 1 85 ? 4.954 2.956 -6.637 1.00 87.38 85 PHE A N 1
ATOM 671 C CA . PHE A 1 85 ? 5.892 2.172 -7.410 1.00 87.38 85 PHE A CA 1
ATOM 672 C C . PHE A 1 85 ? 6.640 1.169 -6.532 1.00 87.38 85 PHE A C 1
ATOM 674 O O . PHE A 1 85 ? 7.211 1.523 -5.499 1.00 87.38 85 PHE A O 1
ATOM 681 N N . HIS A 1 86 ? 6.651 -0.089 -6.957 1.00 83.25 86 HIS A N 1
ATOM 682 C CA . HIS A 1 86 ? 7.386 -1.189 -6.343 1.00 83.25 86 HIS A CA 1
ATOM 683 C C . HIS A 1 86 ? 8.471 -1.653 -7.314 1.00 83.25 86 HIS A C 1
ATOM 685 O O . HIS A 1 86 ? 8.231 -1.753 -8.518 1.00 83.25 86 HIS A O 1
ATOM 691 N N . THR A 1 87 ? 9.666 -1.935 -6.792 1.00 79.06 87 THR A N 1
ATOM 692 C CA . THR A 1 87 ? 10.824 -2.344 -7.607 1.00 79.06 87 THR A CA 1
ATOM 693 C C . THR A 1 87 ? 10.933 -3.861 -7.810 1.00 79.06 87 THR A C 1
ATOM 695 O O . THR A 1 87 ? 11.834 -4.363 -8.488 1.00 79.06 87 THR A O 1
ATOM 698 N N . TRP A 1 88 ? 10.021 -4.610 -7.193 1.00 70.62 88 TRP A N 1
ATOM 699 C CA . TRP A 1 88 ? 9.943 -6.062 -7.241 1.00 70.62 88 TRP A CA 1
ATOM 700 C C . TRP A 1 88 ? 8.495 -6.522 -7.048 1.00 70.62 88 TRP A C 1
ATOM 702 O O . TRP A 1 88 ? 7.724 -5.870 -6.345 1.00 70.62 88 TRP A O 1
ATOM 712 N N . HIS A 1 89 ? 8.123 -7.649 -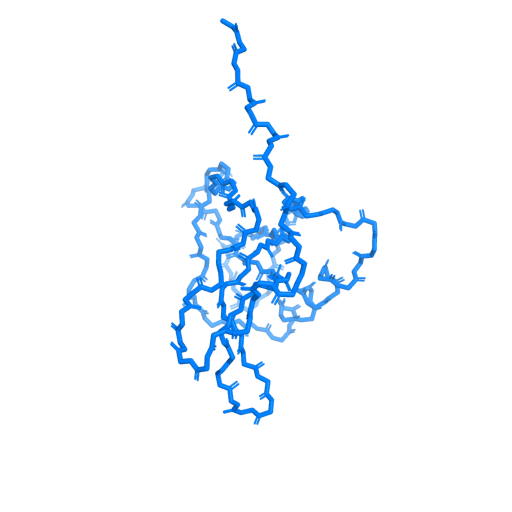7.653 1.00 70.19 89 HIS A N 1
ATOM 713 C CA . HIS A 1 89 ? 6.891 -8.368 -7.314 1.00 70.19 89 HIS A CA 1
ATOM 714 C C . HIS A 1 89 ? 7.037 -9.869 -7.589 1.00 70.19 89 HIS A C 1
ATOM 716 O O . HIS A 1 89 ? 7.925 -10.290 -8.328 1.00 70.19 89 HIS A O 1
ATOM 722 N N . TYR A 1 90 ? 6.158 -10.685 -7.004 1.00 68.50 90 TYR A N 1
ATOM 723 C CA . TYR A 1 90 ? 6.072 -12.111 -7.318 1.00 68.50 90 TYR A CA 1
ATOM 724 C C . TYR A 1 90 ? 4.981 -12.373 -8.359 1.00 68.50 90 TYR A C 1
ATOM 726 O O . TYR A 1 90 ? 3.870 -11.850 -8.253 1.00 68.50 90 TYR A O 1
ATOM 734 N N . SER A 1 91 ? 5.282 -13.212 -9.349 1.00 71.44 91 SER A N 1
ATOM 735 C CA . SER A 1 91 ? 4.310 -13.703 -10.332 1.00 71.44 91 SER A CA 1
ATOM 736 C C . SER A 1 91 ? 4.621 -15.152 -10.691 1.00 71.44 91 SER A C 1
ATOM 738 O O . SER A 1 91 ? 5.763 -15.486 -11.003 1.00 71.44 91 SER A O 1
ATOM 740 N N . GLY A 1 92 ? 3.626 -16.039 -10.590 1.00 69.94 92 GLY A N 1
ATOM 741 C CA . GLY A 1 92 ? 3.809 -17.469 -10.874 1.00 69.94 92 GLY A CA 1
ATOM 742 C C . GLY A 1 92 ? 4.925 -18.129 -10.049 1.00 69.94 92 GLY A C 1
ATOM 743 O O . GLY A 1 92 ? 5.660 -18.961 -10.571 1.00 69.94 92 GLY A O 1
ATOM 744 N N . GLY A 1 93 ? 5.108 -17.708 -8.791 1.00 73.88 93 GLY A N 1
ATOM 745 C CA . GLY A 1 93 ? 6.161 -18.217 -7.902 1.00 73.88 93 GLY A CA 1
ATOM 746 C C . GLY A 1 93 ? 7.573 -17.693 -8.191 1.00 73.88 93 GLY A C 1
ATOM 747 O O . GLY A 1 93 ? 8.516 -18.106 -7.522 1.00 73.88 93 GLY A O 1
ATOM 748 N N . LYS A 1 94 ? 7.742 -16.780 -9.153 1.00 68.06 94 LYS A N 1
ATOM 749 C CA . LYS A 1 94 ? 9.034 -16.164 -9.483 1.00 68.06 94 LYS A CA 1
ATOM 750 C C . LYS A 1 94 ? 9.087 -14.725 -8.985 1.00 68.06 94 LYS A C 1
ATOM 752 O O . LYS A 1 94 ? 8.118 -13.986 -9.152 1.00 68.06 94 LYS A O 1
ATOM 757 N N . LEU A 1 95 ? 10.224 -14.338 -8.407 1.00 71.81 95 LEU A N 1
ATOM 758 C CA . LEU A 1 95 ? 10.544 -12.942 -8.124 1.00 71.81 95 LEU A CA 1
ATOM 759 C C . LEU A 1 95 ? 10.910 -12.251 -9.437 1.00 71.81 95 LEU A C 1
ATOM 761 O O . LEU A 1 95 ? 11.801 -12.706 -10.154 1.00 71.81 95 LEU A O 1
ATOM 765 N N . LEU A 1 96 ? 10.229 -11.156 -9.736 1.00 71.88 96 LEU A N 1
ATOM 766 C CA . LEU A 1 96 ? 10.517 -10.292 -10.868 1.00 71.88 96 LEU A CA 1
ATOM 767 C C . LEU A 1 96 ? 11.060 -8.964 -10.329 1.00 71.88 96 LEU A C 1
ATOM 769 O O . LEU A 1 96 ? 10.522 -8.431 -9.358 1.00 71.88 96 LEU A O 1
ATOM 773 N N . THR A 1 97 ? 12.098 -8.418 -10.972 1.00 75.69 97 THR A N 1
ATOM 774 C CA . THR A 1 97 ? 12.665 -7.075 -10.710 1.00 75.69 97 THR A CA 1
ATOM 775 C C . THR A 1 97 ? 12.394 -6.114 -11.872 1.00 75.69 97 THR A C 1
ATOM 777 O O . THR A 1 97 ? 12.458 -6.525 -13.028 1.00 75.69 97 THR A O 1
ATOM 780 N N . GLY A 1 98 ? 12.016 -4.870 -11.583 1.00 72.12 98 GLY A N 1
ATOM 781 C CA . GLY A 1 98 ? 11.262 -4.035 -12.528 1.00 72.12 98 GLY A CA 1
ATOM 782 C C . GLY A 1 98 ? 10.616 -2.842 -11.833 1.00 72.12 98 GLY A C 1
ATOM 783 O O . GLY A 1 98 ? 10.844 -2.648 -10.649 1.00 72.12 98 GLY A O 1
ATOM 784 N N . CYS A 1 99 ? 9.825 -2.035 -12.538 1.00 78.38 99 CYS A N 1
ATOM 785 C CA . CYS A 1 99 ? 9.009 -1.006 -11.898 1.00 78.38 99 CYS A CA 1
ATOM 786 C C . CYS A 1 99 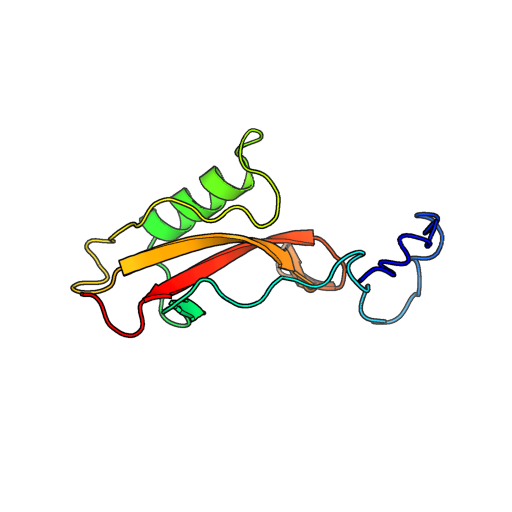? 7.534 -1.289 -12.152 1.00 78.38 99 CYS A C 1
ATOM 788 O O . CYS A 1 99 ? 7.086 -1.302 -13.299 1.00 78.38 99 CYS A O 1
ATOM 790 N N . TRP A 1 100 ? 6.781 -1.493 -11.077 1.00 81.00 100 TRP A N 1
ATOM 791 C CA . TRP A 1 100 ? 5.362 -1.821 -11.146 1.00 81.00 100 TRP A CA 1
ATOM 792 C C . TRP A 1 100 ? 4.552 -0.949 -10.225 1.00 81.00 100 TRP A C 1
ATOM 794 O O . TRP A 1 100 ? 5.035 -0.487 -9.197 1.00 81.00 100 TRP A O 1
ATOM 804 N N . THR A 1 101 ? 3.285 -0.768 -10.570 1.00 85.00 101 THR A N 1
ATOM 805 C CA . THR A 1 101 ? 2.333 -0.217 -9.621 1.00 85.00 101 THR A CA 1
ATOM 806 C C . THR A 1 101 ? 1.917 -1.299 -8.634 1.00 85.00 101 THR A C 1
ATOM 808 O O . THR A 1 101 ? 1.464 -2.372 -9.033 1.00 85.00 101 THR A O 1
ATOM 811 N N . GLY A 1 102 ? 2.054 -0.997 -7.351 1.00 88.12 102 GLY A N 1
ATOM 812 C CA . GLY A 1 102 ? 1.613 -1.830 -6.245 1.00 88.12 102 GLY A CA 1
ATOM 813 C C . GLY A 1 102 ? 0.816 -1.020 -5.233 1.00 88.12 102 GLY A C 1
ATOM 814 O O . GLY A 1 102 ? 0.562 0.174 -5.415 1.00 88.12 102 GLY A O 1
ATOM 815 N N . VAL A 1 103 ? 0.414 -1.687 -4.157 1.00 91.88 103 VAL A N 1
ATOM 816 C CA . VAL A 1 103 ? -0.199 -1.044 -2.996 1.00 91.88 103 VAL A CA 1
ATOM 817 C C . VAL A 1 103 ? 0.663 -1.328 -1.783 1.00 91.88 103 VAL A C 1
ATOM 819 O O . VAL A 1 103 ? 0.958 -2.484 -1.480 1.00 91.88 103 VAL A O 1
ATOM 822 N N . THR A 1 104 ? 1.057 -0.263 -1.096 1.00 94.31 104 THR A N 1
ATOM 823 C CA . THR A 1 104 ? 1.713 -0.342 0.206 1.00 94.31 104 THR A CA 1
ATOM 824 C C . THR A 1 104 ? 0.669 -0.071 1.281 1.00 94.31 104 THR A C 1
ATOM 826 O O . THR A 1 104 ? -0.071 0.912 1.198 1.00 94.31 104 THR A O 1
ATOM 829 N N . VAL A 1 105 ? 0.601 -0.948 2.283 1.00 95.38 105 VAL A N 1
ATOM 830 C CA . VAL A 1 105 ? -0.253 -0.765 3.461 1.00 95.38 105 VAL A CA 1
ATOM 831 C C . VAL A 1 105 ? 0.563 -0.088 4.556 1.00 95.38 105 VAL A C 1
ATOM 833 O O . VAL A 1 105 ? 1.662 -0.537 4.894 1.00 95.38 105 VAL A O 1
ATOM 836 N N . TYR A 1 106 ? 0.012 0.974 5.128 1.00 96.44 106 TYR A N 1
ATOM 837 C CA . TYR A 1 106 ? 0.584 1.693 6.256 1.00 96.44 106 TYR A CA 1
ATOM 838 C C . TYR A 1 106 ? -0.325 1.558 7.470 1.00 96.44 106 TYR A C 1
ATOM 840 O O . TYR A 1 106 ? -1.544 1.548 7.326 1.00 96.44 106 TYR A O 1
ATOM 848 N N . GLN A 1 107 ? 0.269 1.485 8.657 1.00 95.62 107 GLN A N 1
ATOM 849 C CA . GLN A 1 107 ? -0.426 1.581 9.938 1.00 95.62 107 GLN A CA 1
ATOM 850 C C . GLN A 1 107 ? -0.107 2.928 10.597 1.00 95.62 107 GLN A C 1
ATOM 852 O O . GLN A 1 107 ? 1.027 3.405 10.495 1.00 95.62 107 GLN A O 1
ATOM 857 N N . TYR A 1 108 ? -1.061 3.524 11.306 1.00 94.88 108 TYR A N 1
ATOM 858 C CA . TYR A 1 108 ? -0.781 4.683 12.158 1.00 94.88 108 TYR A CA 1
ATOM 859 C C . TYR A 1 108 ? 0.092 4.290 13.360 1.00 94.88 108 TYR A C 1
ATOM 861 O O . TYR A 1 108 ? -0.104 3.233 13.959 1.00 94.88 108 TYR A O 1
ATOM 869 N N . ILE A 1 109 ? 1.076 5.131 13.699 1.00 88.25 109 ILE A N 1
ATOM 870 C CA . ILE A 1 109 ? 2.013 4.906 14.816 1.00 88.25 109 ILE A CA 1
ATOM 871 C C . ILE A 1 109 ? 1.345 5.255 16.151 1.00 88.25 109 ILE A C 1
ATOM 873 O O . ILE A 1 109 ? 1.510 4.529 17.124 1.00 88.25 109 ILE A O 1
ATOM 877 N N . ASN A 1 110 ? 0.569 6.340 16.174 1.00 75.50 110 ASN A N 1
ATOM 878 C CA . ASN A 1 110 ? -0.244 6.782 17.302 1.00 75.50 110 ASN A CA 1
ATOM 879 C C . ASN A 1 110 ? -1.579 7.261 16.724 1.00 75.50 110 ASN A C 1
ATOM 881 O O . ASN A 1 110 ? -1.578 8.147 15.868 1.00 75.50 110 ASN A O 1
ATOM 885 N N . HIS A 1 111 ? -2.698 6.669 17.132 1.00 59.66 111 HIS A N 1
ATOM 886 C CA . HIS A 1 111 ? -4.009 7.204 16.766 1.00 59.66 111 HIS A CA 1
ATOM 887 C C . HIS A 1 111 ? -4.358 8.364 17.722 1.00 59.66 111 HIS A C 1
ATOM 889 O O . HIS A 1 111 ? -4.023 8.252 18.904 1.00 59.66 111 HIS A O 1
ATOM 895 N N . PRO A 1 112 ? -4.969 9.467 17.251 1.00 52.09 112 PRO A N 1
ATOM 896 C CA . PRO A 1 112 ? -5.575 10.463 18.135 1.00 52.09 112 PRO A CA 1
ATOM 897 C C . PRO A 1 112 ? -6.717 9.887 18.986 1.00 52.09 112 PRO A C 1
ATOM 899 O O . PRO A 1 112 ? -7.384 8.926 18.536 1.00 52.09 112 PRO A O 1
#

Sequence (112 aa):
LAQFGWDQKANPQDYNGPWGEGVKCPYGNPPFPDGTTVYKGSVPPAMTTDAVNYLRDTNVKIFQVSETKTYPDLTNLYFVMRKEFHTWHYSGGKLLTGCWTGVTVYQYINHP

pLDDT: mean 76.18, std 22.02, range [21.23, 97.12]

Radius of gyration: 16.52 Å; chains: 1; bounding box: 33×48×43 Å

Organism: NCBI:txid392033

Foldseek 3Di:
DDDDPPDDPDDPVVPDDPDDDQADDPDDQDPDPPQKDFDDDDQDPVNVVVQVVLQPDPVADAQDKAPWDDDPVHPPKIKIKGFYWDQWDDDPNDIDGYTDTGITIIIGPDDD